Protein AF-A0A816XXK2-F1 (afdb_monomer_lite)

InterPro domains:
  IPR012340 Nucleic acid-binding, OB-fold [G3DSA:2.40.50.140] (19-149)
  IPR012340 Nucleic acid-binding, OB-fold [SSF50249] (23-146)
  IPR031657 Replication protein A, OB domain [PF16900] (34-116)

Sequence (169 aa):
MNITNDTVFADSDLTDDSSFLSLASYNEILDGSVDTKCLIDIIGQAIDIGEVQIIQVHNEDRKRILFRLRDNSGNSLACCLWGRYAEKIEHHREKHVGEDIVCLLRLAKISEFGGEVQITNAFDASLLDLNPTMAEALDFKEKLKNMDLPLAGNEQNDPKKDLLKVADD

Radius of gyration: 23.81 Å; chains: 1; bounding box: 80×44×71 Å

Secondary structure (DSSP, 8-state):
----TTPPP---S---------BPPHHHHHTT-S-TTSEEEEEEEEES----EEEEETTEEEEEEEEEEE-TTS-EEEEEEETHHHHHHHHHHHHSTTS-EEEEEEEEEEEEETTEEEEEE-TTS-EEEES--SHHHHHHHHHHHHHSS--------------------

Foldseek 3Di:
DDDDPPDDDDDDPDDDPDPPADADDLVCLQVVVDDLVFFHKHKFWWAPKDDWDFDQDPNDTKIKIWTWGAFLVRRIAIEIEIHPVNVVVVVVCVVDPPDIKMKIKGRWGWDDDPNGIYIYRPPPPIDIDIQDPDPVSVVRVVSNVVVPDPPPPPPPDDDDDDDDDDDDD

Organism: Brassica napus (NCBI:txid3708)

Structure (mmCIF, N/CA/C/O backbone):
data_AF-A0A816XXK2-F1
#
_entry.id   AF-A0A816XXK2-F1
#
loop_
_atom_site.group_PDB
_atom_site.id
_atom_site.type_symbol
_atom_site.label_atom_id
_atom_site.label_alt_id
_atom_site.label_comp_id
_atom_site.label_asym_id
_atom_site.label_entity_id
_atom_site.label_seq_id
_atom_site.pdbx_PDB_ins_code
_atom_site.Cartn_x
_atom_site.Cartn_y
_atom_site.Cartn_z
_atom_site.occupancy
_atom_site.B_iso_or_equiv
_atom_site.auth_seq_id
_atom_site.auth_comp_id
_atom_site.auth_asym_id
_atom_site.auth_atom_id
_atom_site.pdbx_PDB_model_num
ATOM 1 N N . MET A 1 1 ? 14.769 -15.992 -15.352 1.00 61.88 1 MET A N 1
ATOM 2 C CA . MET A 1 1 ? 15.509 -15.300 -16.429 1.00 61.88 1 MET A CA 1
ATOM 3 C C . MET A 1 1 ? 16.525 -14.408 -15.743 1.00 61.88 1 MET A C 1
ATOM 5 O O . MET A 1 1 ? 16.139 -13.751 -14.788 1.00 61.88 1 MET A O 1
ATOM 9 N N . ASN A 1 2 ? 17.791 -14.438 -16.158 1.00 83.81 2 ASN A N 1
ATOM 10 C CA . ASN A 1 2 ? 18.856 -13.643 -15.545 1.00 83.81 2 ASN A CA 1
ATOM 11 C C . ASN A 1 2 ? 19.409 -12.677 -16.591 1.00 83.81 2 ASN A C 1
ATOM 13 O O . ASN A 1 2 ? 19.565 -13.067 -17.747 1.00 83.81 2 ASN A O 1
ATOM 17 N N . ILE A 1 3 ? 19.700 -11.446 -16.176 1.00 89.62 3 ILE A N 1
ATOM 18 C CA . ILE A 1 3 ? 20.409 -10.471 -17.007 1.00 89.62 3 ILE A CA 1
ATOM 19 C C . ILE A 1 3 ? 21.895 -10.837 -16.960 1.00 89.62 3 ILE A C 1
ATOM 21 O O . ILE A 1 3 ? 22.462 -11.017 -15.882 1.00 89.62 3 ILE A O 1
ATOM 25 N N . THR A 1 4 ? 22.506 -10.986 -18.128 1.00 93.12 4 THR A N 1
ATOM 26 C CA . THR A 1 4 ? 23.920 -11.343 -18.303 1.00 93.12 4 THR A CA 1
ATOM 27 C C . THR A 1 4 ? 24.660 -10.229 -19.031 1.00 93.12 4 THR A C 1
ATOM 29 O O . THR A 1 4 ? 24.032 -9.325 -19.574 1.00 93.12 4 THR A O 1
ATOM 32 N N . ASN A 1 5 ? 25.988 -10.316 -19.115 1.00 90.88 5 ASN A N 1
ATOM 33 C CA . ASN A 1 5 ? 26.788 -9.350 -19.880 1.00 90.88 5 ASN A CA 1
ATOM 34 C C . ASN A 1 5 ? 26.392 -9.285 -21.367 1.00 90.88 5 ASN A C 1
ATOM 36 O O . ASN A 1 5 ? 26.567 -8.247 -21.993 1.00 90.88 5 ASN A O 1
ATOM 40 N N . ASP A 1 6 ? 25.817 -10.365 -21.904 1.00 93.88 6 ASP A N 1
ATOM 41 C CA . ASP A 1 6 ? 25.341 -10.439 -23.290 1.00 93.88 6 ASP A CA 1
ATOM 42 C C . ASP A 1 6 ? 23.894 -9.929 -23.464 1.00 93.88 6 ASP A C 1
ATOM 44 O O . ASP A 1 6 ? 23.339 -9.981 -24.561 1.00 93.88 6 ASP A O 1
ATOM 48 N N . THR A 1 7 ? 23.240 -9.459 -22.392 1.00 93.50 7 THR A N 1
ATOM 49 C CA . THR A 1 7 ? 21.892 -8.884 -22.479 1.00 93.50 7 THR A CA 1
ATOM 50 C C . THR A 1 7 ? 21.968 -7.478 -23.061 1.00 93.50 7 THR A C 1
ATOM 52 O O . THR A 1 7 ? 22.567 -6.581 -22.472 1.00 93.50 7 THR A O 1
ATOM 55 N N . VAL A 1 8 ? 21.318 -7.277 -24.205 1.00 92.00 8 VAL A N 1
ATOM 56 C CA . VAL A 1 8 ? 21.216 -5.975 -24.868 1.00 92.00 8 VAL A CA 1
ATOM 57 C C . VAL A 1 8 ? 19.828 -5.398 -24.612 1.00 92.00 8 VAL A C 1
ATOM 59 O O . VAL A 1 8 ? 18.823 -6.050 -24.889 1.00 92.00 8 VAL A O 1
ATOM 62 N N . PHE A 1 9 ? 19.782 -4.174 -24.091 1.00 89.69 9 PHE A N 1
ATOM 63 C CA . PHE A 1 9 ? 18.563 -3.378 -23.984 1.00 89.69 9 PHE A CA 1
ATOM 64 C C . PHE A 1 9 ? 18.500 -2.443 -25.191 1.00 89.69 9 PHE A C 1
ATOM 66 O O . PHE A 1 9 ? 19.490 -1.788 -25.516 1.00 89.69 9 PHE A O 1
ATOM 73 N N . ALA A 1 10 ? 17.356 -2.399 -25.860 1.00 91.81 10 ALA A N 1
ATOM 74 C CA . ALA A 1 10 ? 17.078 -1.454 -26.929 1.00 91.81 10 ALA A CA 1
ATOM 75 C C . ALA A 1 10 ? 15.717 -0.820 -26.657 1.00 91.81 10 ALA A C 1
ATOM 77 O O . ALA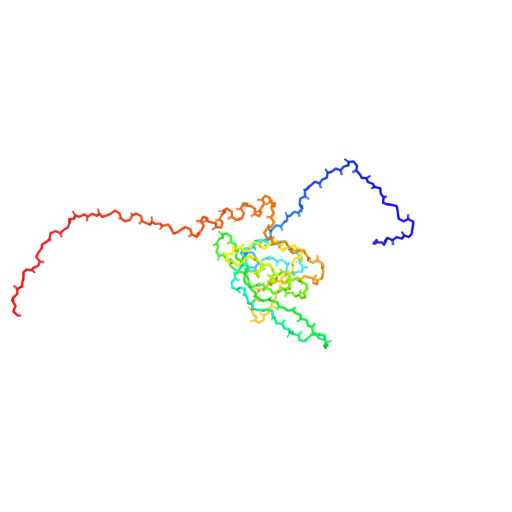 A 1 10 ? 14.815 -1.494 -26.150 1.00 91.81 10 ALA A O 1
ATOM 78 N N . ASP A 1 11 ? 15.587 0.459 -26.988 1.00 89.38 11 ASP A N 1
ATOM 79 C CA . ASP A 1 11 ? 14.308 1.148 -26.904 1.00 89.38 11 ASP A CA 1
ATOM 80 C C . ASP A 1 11 ? 13.303 0.515 -27.876 1.00 89.38 11 ASP A C 1
ATOM 82 O O . ASP A 1 11 ? 13.665 -0.053 -28.910 1.00 89.38 11 ASP A O 1
ATOM 86 N N . SER A 1 12 ? 12.028 0.603 -27.518 1.00 85.81 12 SER A N 1
ATOM 87 C CA . SER A 1 12 ? 10.919 0.091 -28.313 1.00 85.81 12 SER A CA 1
ATOM 88 C C . SER A 1 12 ? 10.033 1.251 -28.747 1.00 85.81 12 SER A C 1
ATOM 90 O O . SER A 1 12 ? 9.636 2.063 -27.917 1.00 85.81 12 SER A O 1
ATOM 92 N N . ASP A 1 13 ? 9.666 1.278 -30.029 1.00 90.00 13 ASP A N 1
ATOM 93 C CA . ASP A 1 13 ? 8.681 2.229 -30.565 1.00 90.00 13 ASP A CA 1
ATOM 94 C C . ASP A 1 13 ? 7.240 1.888 -30.128 1.00 90.00 13 ASP A C 1
ATOM 96 O O . ASP A 1 13 ? 6.318 2.680 -30.323 1.00 90.00 13 ASP A O 1
ATOM 100 N N . LEU A 1 14 ? 7.020 0.697 -29.553 1.00 85.19 14 LEU A N 1
ATOM 101 C CA . LEU A 1 14 ? 5.742 0.307 -28.954 1.00 85.19 14 LEU A CA 1
ATOM 102 C C . LEU A 1 14 ? 5.607 0.936 -27.566 1.00 85.19 14 LEU A C 1
ATOM 104 O O . LEU A 1 14 ? 6.350 0.580 -26.650 1.00 85.19 14 LEU A O 1
ATOM 108 N N . THR A 1 15 ? 4.619 1.813 -27.418 1.00 80.25 15 THR A N 1
ATOM 109 C CA . THR A 1 15 ? 4.191 2.383 -26.138 1.00 80.25 15 THR A CA 1
ATOM 110 C C . THR A 1 15 ? 2.905 1.698 -25.682 1.00 80.25 15 THR A C 1
ATOM 112 O O . THR A 1 15 ? 1.901 1.734 -26.396 1.00 80.25 15 THR A O 1
ATOM 115 N N . ASP A 1 16 ? 2.928 1.089 -24.502 1.00 74.94 16 ASP A N 1
ATOM 116 C CA . ASP A 1 16 ? 1.737 0.612 -23.799 1.00 74.94 16 ASP A CA 1
ATOM 117 C C . ASP A 1 16 ? 1.729 1.256 -22.412 1.00 74.94 16 ASP A C 1
ATOM 119 O O . ASP A 1 16 ? 2.490 0.865 -21.528 1.00 74.94 16 ASP A O 1
ATOM 123 N N . ASP A 1 17 ? 0.893 2.280 -22.254 1.00 72.56 17 ASP A N 1
ATOM 124 C CA . ASP A 1 17 ? 0.752 3.034 -21.006 1.00 72.56 17 ASP A CA 1
ATOM 125 C C . ASP A 1 17 ? -0.284 2.396 -20.063 1.00 72.56 17 ASP A C 1
ATOM 127 O O . ASP A 1 17 ? -0.728 3.026 -19.097 1.00 72.56 17 ASP A O 1
ATOM 131 N N . SER A 1 18 ? -0.730 1.163 -20.342 1.00 76.38 18 SER A N 1
ATOM 132 C CA . SER A 1 18 ? -1.701 0.497 -19.483 1.00 76.38 18 SER A CA 1
ATOM 133 C C . SER A 1 18 ? -1.119 0.249 -18.089 1.00 76.38 18 SER A C 1
ATOM 135 O O . SER A 1 18 ? -0.021 -0.271 -17.895 1.00 76.38 18 SER A O 1
ATOM 137 N N . SER A 1 19 ? -1.884 0.633 -17.068 1.00 73.56 19 SER A N 1
ATOM 138 C CA . SER A 1 19 ? -1.462 0.522 -15.669 1.00 73.56 19 SER A CA 1
ATOM 139 C C . SER A 1 19 ? -1.393 -0.935 -15.187 1.00 73.56 19 SER A C 1
ATOM 141 O O . SER A 1 19 ? -0.808 -1.202 -14.131 1.00 73.56 19 SER A O 1
ATOM 143 N N . PHE A 1 20 ? -1.990 -1.878 -15.936 1.00 83.25 20 PHE A N 1
ATOM 144 C CA . PHE A 1 20 ? -2.260 -3.267 -15.536 1.00 83.25 20 PHE A CA 1
ATOM 145 C C . PHE A 1 20 ? -2.830 -3.365 -14.111 1.00 83.25 20 PHE A C 1
ATOM 147 O O . PHE A 1 20 ? -2.515 -4.289 -13.361 1.00 83.25 20 PHE A O 1
ATOM 154 N N . LEU A 1 21 ? -3.601 -2.356 -13.700 1.00 89.44 21 LEU A N 1
ATOM 155 C CA . LEU A 1 21 ? -4.116 -2.237 -12.346 1.00 89.44 21 LEU A CA 1
ATOM 156 C C . LEU A 1 21 ? -5.337 -3.147 -12.167 1.00 89.44 21 LEU A C 1
ATOM 158 O O . LEU A 1 21 ? -6.297 -3.065 -12.930 1.00 89.44 21 LEU A O 1
ATOM 162 N N . SER A 1 22 ? -5.308 -3.993 -11.136 1.00 92.56 22 SER A N 1
ATOM 163 C CA . SER A 1 22 ? -6.414 -4.892 -10.784 1.00 92.56 22 SER A CA 1
ATOM 164 C C . SER A 1 22 ? -6.740 -4.765 -9.300 1.00 92.56 22 SER A C 1
ATOM 166 O O . SER A 1 22 ? -6.181 -5.481 -8.469 1.00 92.56 22 SER A O 1
ATOM 168 N N . LEU A 1 23 ? -7.640 -3.836 -8.974 1.00 95.12 23 LEU A N 1
ATOM 169 C CA . LEU A 1 23 ? -8.010 -3.528 -7.594 1.00 95.12 23 LEU A CA 1
ATOM 170 C C . LEU A 1 23 ? -8.849 -4.647 -6.965 1.00 95.12 23 LEU A C 1
ATOM 172 O O . LEU A 1 23 ? -9.892 -5.024 -7.496 1.00 95.12 23 LEU A O 1
ATOM 176 N N . ALA A 1 24 ? -8.409 -5.141 -5.811 1.00 95.81 24 ALA A N 1
ATOM 177 C CA . ALA A 1 24 ? -9.146 -6.109 -5.01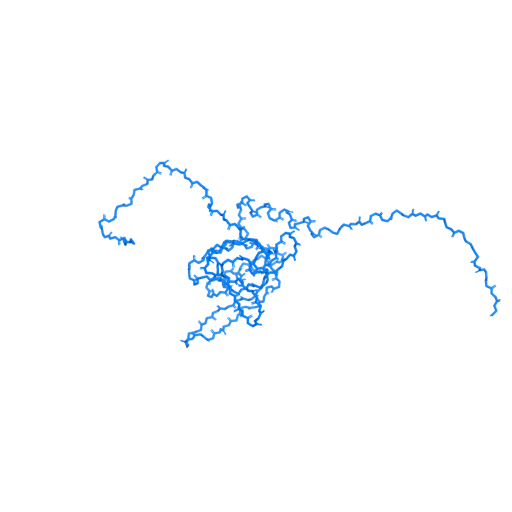4 1.00 95.81 24 ALA A CA 1
ATOM 178 C C . ALA A 1 24 ? -10.304 -5.457 -4.244 1.00 95.81 24 ALA A C 1
ATOM 180 O O . ALA A 1 24 ? -10.210 -4.320 -3.771 1.00 95.81 24 ALA A O 1
ATOM 181 N N . SER A 1 25 ? -11.395 -6.208 -4.090 1.00 95.62 25 SER A N 1
ATOM 182 C CA . SER A 1 25 ? -12.580 -5.781 -3.348 1.00 95.62 25 SER A CA 1
ATOM 183 C C . SER A 1 25 ? -12.366 -5.905 -1.842 1.00 95.62 25 SER A C 1
ATOM 185 O O . SER A 1 25 ? -11.984 -6.960 -1.339 1.00 95.62 25 SER A O 1
ATOM 187 N N . TYR A 1 26 ? -12.693 -4.848 -1.099 1.00 96.94 26 TYR A N 1
ATOM 188 C CA . TYR A 1 26 ? -12.632 -4.860 0.364 1.00 96.94 26 TYR A CA 1
ATOM 189 C C . TYR A 1 26 ? -13.556 -5.917 0.968 1.00 96.94 26 TYR A C 1
ATOM 191 O O . TYR A 1 26 ? -13.159 -6.612 1.897 1.00 96.94 26 TYR A O 1
ATOM 199 N N . ASN A 1 27 ? -14.765 -6.067 0.422 1.00 95.50 27 ASN A N 1
ATOM 200 C CA . ASN A 1 27 ? -15.735 -7.044 0.914 1.00 95.50 27 ASN A CA 1
ATOM 201 C C . ASN A 1 27 ? -15.227 -8.479 0.735 1.00 95.50 27 ASN A C 1
ATOM 203 O O . ASN A 1 27 ? -15.288 -9.251 1.682 1.00 95.50 27 ASN A O 1
ATOM 207 N N . GLU A 1 28 ? -14.653 -8.796 -0.431 1.00 94.75 28 GLU A N 1
ATOM 208 C CA . GLU A 1 28 ? -14.116 -10.137 -0.717 1.00 94.75 28 GLU A CA 1
ATOM 209 C C . GLU A 1 28 ? -12.893 -10.465 0.158 1.00 94.75 28 GLU A C 1
ATOM 211 O O . GLU A 1 28 ? -12.619 -11.623 0.472 1.00 94.75 28 GLU A O 1
ATOM 216 N N . ILE A 1 29 ? -12.116 -9.449 0.552 1.00 95.38 29 ILE A N 1
ATOM 217 C CA . ILE A 1 29 ? -11.008 -9.625 1.500 1.00 95.38 29 ILE A CA 1
ATOM 218 C C . ILE A 1 29 ? -11.559 -9.881 2.909 1.00 95.38 29 ILE A C 1
ATOM 220 O O . ILE A 1 29 ? -11.067 -10.765 3.607 1.00 95.38 29 ILE A O 1
ATOM 224 N N . LEU A 1 30 ? -12.568 -9.112 3.329 1.00 93.12 30 LEU A N 1
ATOM 225 C CA . LEU A 1 30 ? -13.173 -9.201 4.662 1.00 93.12 30 LEU A CA 1
ATOM 226 C C . LEU A 1 30 ? -13.955 -10.504 4.878 1.00 93.12 30 LEU A C 1
ATOM 228 O O . LEU A 1 30 ? -13.932 -11.044 5.982 1.00 93.12 30 LEU A O 1
ATOM 232 N N . ASP A 1 31 ? -14.642 -11.007 3.852 1.00 92.81 31 ASP A N 1
ATOM 233 C CA . ASP A 1 31 ? -15.404 -12.259 3.918 1.00 92.81 31 ASP A CA 1
ATOM 234 C C . ASP A 1 31 ? -14.548 -13.517 3.667 1.00 92.81 31 ASP A C 1
ATOM 236 O O . ASP A 1 31 ? -15.014 -14.638 3.885 1.00 92.81 31 ASP A O 1
ATOM 240 N N . GLY A 1 32 ? -13.283 -13.336 3.267 1.00 89.75 32 GLY A N 1
ATOM 241 C CA . GLY A 1 32 ? -12.324 -14.413 3.034 1.00 89.75 32 GLY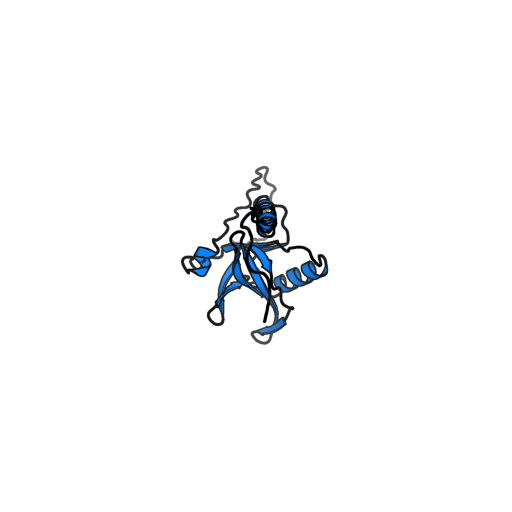 A CA 1
ATOM 242 C C . GLY A 1 32 ? -12.454 -15.107 1.675 1.00 89.75 32 GLY A C 1
ATOM 243 O O . GLY A 1 32 ? -11.899 -16.192 1.501 1.00 89.75 32 GLY A O 1
ATOM 244 N N . SER A 1 33 ? -13.163 -14.511 0.713 1.00 90.75 33 SER A N 1
ATOM 245 C CA . SER A 1 33 ? -13.320 -15.053 -0.644 1.00 90.75 33 SER A CA 1
ATOM 246 C C . SER A 1 33 ? -12.067 -14.901 -1.514 1.00 90.75 33 SER A C 1
ATOM 248 O O . SER A 1 33 ? -11.914 -15.630 -2.496 1.00 90.75 33 SER A O 1
ATOM 250 N N . VAL A 1 34 ? -11.156 -13.978 -1.177 1.00 89.12 34 VAL A N 1
ATOM 251 C CA . VAL A 1 34 ? -9.892 -13.788 -1.914 1.00 89.12 34 VAL A CA 1
ATOM 252 C C . VAL A 1 34 ? -8.855 -14.850 -1.536 1.00 89.12 34 VAL A C 1
ATOM 254 O O . VAL A 1 34 ? -8.610 -15.117 -0.359 1.00 89.12 34 VAL A O 1
ATOM 257 N N . ASP A 1 35 ? -8.167 -15.415 -2.537 1.00 89.38 35 ASP A N 1
ATOM 258 C CA . ASP A 1 35 ? -7.024 -16.303 -2.300 1.00 89.38 35 ASP A CA 1
ATOM 259 C C . ASP A 1 35 ? -5.853 -15.528 -1.676 1.00 89.38 35 ASP A C 1
ATOM 261 O O . ASP A 1 35 ? -5.147 -14.765 -2.337 1.00 89.38 35 ASP A O 1
ATOM 265 N N . THR A 1 36 ? -5.608 -15.775 -0.390 1.00 88.62 36 THR A N 1
ATOM 266 C CA . THR A 1 36 ? -4.535 -15.141 0.392 1.00 88.62 36 THR A CA 1
ATOM 267 C C . THR A 1 36 ? -3.121 -15.510 -0.072 1.00 88.62 36 THR A C 1
ATOM 269 O O . THR A 1 36 ? -2.144 -14.915 0.389 1.00 88.62 36 THR A O 1
ATOM 272 N N . LYS A 1 37 ? -2.977 -16.479 -0.988 1.00 89.06 37 LYS A N 1
ATOM 273 C CA . LYS A 1 37 ? -1.694 -16.829 -1.618 1.00 89.06 37 LYS A CA 1
ATOM 274 C C . LYS A 1 37 ? -1.325 -15.891 -2.765 1.00 89.06 37 LYS A C 1
ATOM 276 O O . LYS A 1 37 ? -0.154 -15.854 -3.148 1.00 89.06 37 LYS A O 1
ATOM 281 N N . CYS A 1 38 ? -2.289 -15.156 -3.311 1.00 91.19 38 CYS A N 1
ATOM 282 C CA . CYS A 1 38 ? -2.066 -14.193 -4.379 1.00 91.19 38 CYS A CA 1
ATOM 283 C C . CYS A 1 38 ? -1.729 -12.809 -3.813 1.00 91.19 38 CYS A C 1
ATOM 285 O O . CYS A 1 38 ? -2.203 -12.414 -2.748 1.00 91.19 38 CYS A O 1
ATOM 287 N N . LEU A 1 39 ? -0.894 -12.068 -4.544 1.00 96.00 39 LEU A N 1
ATOM 288 C CA . LEU A 1 39 ? -0.674 -10.651 -4.274 1.00 96.00 39 LEU A CA 1
ATOM 289 C C . LEU A 1 39 ? -1.768 -9.832 -4.959 1.00 96.00 39 LEU A C 1
ATOM 291 O O . LEU A 1 39 ? -2.194 -10.179 -6.060 1.00 96.00 39 LEU A O 1
ATOM 295 N N . ILE A 1 40 ? -2.196 -8.755 -4.311 1.00 96.69 40 ILE A N 1
ATOM 296 C CA . ILE A 1 40 ? -3.300 -7.908 -4.768 1.00 96.69 40 ILE A CA 1
ATOM 297 C C . ILE A 1 40 ? -2.844 -6.469 -4.992 1.00 96.69 40 ILE A C 1
ATOM 299 O O . ILE A 1 40 ? -1.882 -6.015 -4.371 1.00 96.69 40 ILE A O 1
ATOM 303 N N . ASP A 1 41 ? -3.584 -5.730 -5.812 1.00 97.38 41 ASP A N 1
ATOM 304 C CA . ASP A 1 41 ? -3.511 -4.273 -5.826 1.00 97.38 41 ASP A CA 1
ATOM 305 C C . ASP A 1 41 ? -4.711 -3.726 -5.042 1.00 97.38 41 ASP A C 1
ATOM 307 O O . ASP A 1 41 ? -5.825 -4.231 -5.166 1.00 97.38 41 ASP A O 1
ATOM 311 N N . ILE A 1 42 ? -4.504 -2.718 -4.199 1.00 97.44 42 ILE A N 1
ATOM 312 C CA . ILE A 1 42 ? -5.565 -2.122 -3.380 1.00 97.44 42 ILE A CA 1
ATOM 313 C C . ILE A 1 42 ? -5.393 -0.608 -3.299 1.00 97.44 42 ILE A C 1
ATOM 315 O O . ILE A 1 42 ? -4.274 -0.104 -3.182 1.00 97.44 42 ILE A O 1
ATOM 319 N N . ILE A 1 43 ? -6.513 0.112 -3.355 1.00 97.75 43 ILE A N 1
ATOM 320 C CA . ILE A 1 43 ? -6.565 1.563 -3.197 1.00 97.75 43 ILE A CA 1
ATOM 321 C C . ILE A 1 43 ? -7.487 1.928 -2.038 1.00 97.75 43 ILE A C 1
ATOM 323 O O . ILE A 1 43 ? -8.570 1.362 -1.905 1.00 97.75 43 ILE A O 1
ATOM 327 N N . GLY A 1 44 ? -7.060 2.873 -1.207 1.00 97.69 44 GLY A N 1
ATOM 328 C CA . GLY A 1 44 ? -7.855 3.329 -0.075 1.00 97.69 44 GLY A CA 1
ATOM 329 C C . GLY A 1 44 ? -7.350 4.630 0.531 1.00 97.69 44 GLY A C 1
ATOM 330 O O . GLY A 1 44 ? -6.182 4.987 0.384 1.00 97.69 44 GLY A O 1
ATOM 331 N N . GLN A 1 45 ? -8.223 5.321 1.258 1.00 97.56 45 GLN A N 1
ATOM 332 C CA . GLN A 1 45 ? -7.829 6.417 2.139 1.00 97.56 45 GLN A CA 1
ATOM 333 C C . GLN A 1 45 ? -7.125 5.825 3.364 1.00 97.56 45 GLN A C 1
ATOM 335 O O . GLN A 1 45 ? -7.679 4.953 4.033 1.00 97.56 45 GLN A O 1
ATOM 340 N N . ALA A 1 46 ? -5.915 6.285 3.667 1.00 97.50 46 ALA A N 1
ATOM 341 C CA . ALA A 1 46 ? -5.242 5.962 4.914 1.00 97.50 46 ALA A CA 1
ATOM 342 C C . ALA A 1 46 ? -5.833 6.807 6.048 1.00 97.50 46 ALA A C 1
ATOM 344 O O . ALA A 1 46 ? -5.712 8.031 6.055 1.00 97.50 46 ALA A O 1
ATOM 345 N N . ILE A 1 47 ? -6.464 6.133 7.003 1.00 96.25 47 ILE A N 1
ATOM 346 C CA . ILE A 1 47 ? -7.046 6.711 8.215 1.00 96.25 47 ILE A CA 1
ATOM 347 C C . ILE A 1 47 ? -6.410 6.061 9.446 1.00 96.25 47 ILE A C 1
ATOM 349 O O . ILE A 1 47 ? -5.749 5.025 9.337 1.00 96.25 47 ILE A O 1
ATOM 353 N N . ASP A 1 48 ? -6.593 6.669 10.618 1.00 96.00 48 ASP A N 1
ATOM 354 C CA . ASP A 1 48 ? -6.074 6.162 11.897 1.00 96.00 48 ASP A CA 1
ATOM 355 C C . ASP A 1 48 ? -4.571 5.826 11.852 1.00 96.00 48 ASP A C 1
ATOM 357 O O . ASP A 1 48 ? -4.121 4.791 12.347 1.00 96.00 48 ASP A O 1
ATOM 361 N N . ILE A 1 49 ? -3.783 6.692 11.203 1.00 96.75 49 ILE A N 1
ATOM 362 C CA . ILE A 1 49 ? -2.346 6.480 11.003 1.00 96.75 49 ILE A CA 1
ATOM 363 C C . ILE A 1 49 ? -1.609 6.620 12.335 1.00 96.75 49 ILE A C 1
ATOM 365 O O . ILE A 1 49 ? -1.471 7.723 12.864 1.00 96.75 49 ILE A O 1
ATOM 369 N N . GLY A 1 50 ? -1.107 5.500 12.852 1.00 96.06 50 GLY A N 1
ATOM 370 C CA . GLY A 1 50 ? -0.291 5.457 14.060 1.00 96.06 50 GLY A CA 1
ATOM 371 C C . GLY A 1 50 ? 1.131 5.986 13.855 1.00 96.06 50 GLY A C 1
ATOM 372 O O . GLY A 1 50 ? 1.530 6.390 12.764 1.00 96.06 50 GLY A O 1
ATOM 373 N N . GLU A 1 51 ? 1.922 5.963 14.924 1.00 96.50 51 GLU A N 1
ATOM 374 C CA . GLU A 1 51 ? 3.348 6.296 14.863 1.00 96.50 51 GLU A CA 1
ATOM 375 C C . GLU A 1 51 ? 4.188 5.133 14.330 1.00 96.50 51 GLU A C 1
ATOM 377 O O . GLU A 1 51 ? 3.816 3.959 14.460 1.00 96.50 51 GLU A O 1
ATOM 382 N N . VAL A 1 52 ? 5.355 5.454 13.766 1.00 97.44 52 VAL A N 1
ATOM 383 C CA . VAL A 1 52 ? 6.337 4.438 13.392 1.00 97.44 52 VAL A CA 1
ATOM 384 C C . VAL A 1 52 ? 6.895 3.772 14.648 1.00 97.44 52 VAL A C 1
ATOM 386 O O . VAL A 1 52 ? 7.351 4.411 15.593 1.00 97.44 52 VAL A O 1
ATOM 389 N N . GLN A 1 53 ? 6.875 2.446 14.640 1.00 96.75 53 GLN A N 1
ATOM 390 C CA . GLN A 1 53 ? 7.389 1.587 15.696 1.00 96.75 53 GLN A CA 1
ATOM 391 C C . GLN A 1 53 ? 8.629 0.854 15.199 1.00 96.75 53 GLN A C 1
ATOM 393 O O . GLN A 1 53 ? 8.648 0.357 14.074 1.00 96.75 53 GLN A O 1
ATOM 398 N N . ILE A 1 54 ? 9.645 0.730 16.050 1.00 96.00 54 ILE A N 1
ATOM 399 C CA . ILE A 1 54 ? 10.805 -0.130 15.797 1.00 96.00 54 ILE A CA 1
ATOM 400 C C . ILE A 1 54 ? 10.550 -1.466 16.495 1.00 96.00 54 ILE A C 1
ATOM 402 O O . ILE A 1 54 ? 10.400 -1.517 17.714 1.00 96.00 54 ILE A O 1
ATOM 406 N N . ILE A 1 55 ? 10.462 -2.538 15.712 1.00 94.19 55 ILE A N 1
ATOM 407 C CA . ILE A 1 55 ? 10.199 -3.900 16.173 1.00 94.19 55 ILE A CA 1
ATOM 408 C C . ILE A 1 55 ? 11.395 -4.773 15.812 1.00 94.19 55 ILE A C 1
ATOM 410 O O . ILE A 1 55 ? 11.809 -4.816 14.654 1.00 94.19 55 ILE A O 1
ATOM 414 N N . GLN A 1 56 ? 11.922 -5.508 16.786 1.00 92.81 56 GLN A N 1
ATOM 415 C CA . GLN A 1 56 ? 13.011 -6.446 16.546 1.00 92.81 56 GLN A CA 1
ATOM 416 C C . GLN A 1 56 ? 12.465 -7.743 15.928 1.00 92.81 56 GLN A C 1
ATOM 418 O O . GLN A 1 56 ? 11.650 -8.442 16.531 1.00 92.81 56 GLN A O 1
ATOM 423 N N . VAL A 1 57 ? 12.911 -8.073 14.718 1.00 86.50 57 VAL A N 1
ATOM 424 C CA . VAL A 1 57 ? 12.514 -9.267 13.961 1.00 86.50 57 VAL A CA 1
ATOM 425 C C . VAL A 1 57 ? 13.783 -10.002 13.543 1.00 86.50 57 VAL A C 1
ATOM 427 O O . VAL A 1 57 ? 14.609 -9.444 12.835 1.00 86.50 57 VAL A O 1
ATOM 430 N N . HIS A 1 58 ? 13.958 -11.253 13.979 1.00 87.06 58 HIS A N 1
ATOM 431 C CA . HIS A 1 58 ? 15.179 -12.037 13.715 1.00 87.06 58 HIS A CA 1
ATOM 432 C C . HIS A 1 58 ? 16.486 -11.319 14.113 1.00 87.06 58 HIS A C 1
ATOM 434 O O . HIS A 1 58 ? 17.479 -11.392 13.399 1.00 87.06 58 HIS A O 1
ATOM 440 N N . ASN A 1 59 ? 16.488 -10.643 15.268 1.00 89.62 59 ASN A N 1
ATOM 441 C CA . ASN A 1 59 ? 17.590 -9.805 15.765 1.00 89.62 59 ASN A CA 1
ATOM 442 C C . ASN A 1 59 ? 17.918 -8.572 14.903 1.00 89.62 59 ASN A C 1
ATOM 444 O O . ASN A 1 59 ? 18.914 -7.905 15.171 1.00 89.62 59 ASN A O 1
ATOM 448 N N . GLU A 1 60 ? 17.077 -8.234 13.927 1.00 91.06 60 GLU A N 1
ATOM 449 C CA . GLU A 1 60 ? 17.178 -7.006 13.144 1.00 91.06 60 GLU A CA 1
ATOM 450 C C . GLU A 1 60 ? 16.071 -6.033 13.538 1.00 91.06 60 GLU A C 1
ATOM 452 O O . GLU A 1 60 ? 14.898 -6.406 13.631 1.00 91.06 60 GLU A O 1
ATOM 457 N N . ASP A 1 61 ? 16.427 -4.768 13.724 1.00 93.94 61 ASP A N 1
ATOM 458 C CA . ASP A 1 61 ? 15.450 -3.712 13.954 1.00 93.94 61 ASP A CA 1
ATOM 459 C C . ASP A 1 61 ? 14.706 -3.400 12.656 1.00 93.94 61 ASP A C 1
ATOM 461 O O . ASP A 1 61 ? 15.301 -3.045 11.636 1.00 93.94 61 ASP A O 1
ATOM 465 N N . ARG A 1 62 ? 13.378 -3.516 12.692 1.00 93.75 62 ARG A N 1
ATOM 466 C CA . ARG A 1 62 ? 12.506 -3.207 11.561 1.00 93.75 62 ARG A CA 1
ATOM 467 C C . ARG A 1 62 ? 11.485 -2.161 11.954 1.00 93.75 62 ARG A C 1
ATOM 469 O O . ARG A 1 62 ? 10.737 -2.330 12.914 1.00 93.75 62 ARG A O 1
ATOM 476 N N . LYS A 1 63 ? 11.421 -1.089 11.170 1.00 96.25 63 LYS A N 1
ATOM 477 C CA . LYS A 1 63 ? 10.363 -0.088 11.297 1.00 96.25 63 LYS A CA 1
ATOM 478 C C . LYS A 1 63 ? 9.045 -0.637 10.774 1.00 96.25 63 LYS A C 1
ATOM 480 O O . LYS A 1 63 ? 9.022 -1.352 9.771 1.00 96.25 63 LYS A O 1
ATOM 485 N N . ARG A 1 64 ? 7.956 -0.268 11.434 1.00 96.12 64 ARG A N 1
ATOM 486 C CA . ARG A 1 64 ? 6.590 -0.632 11.074 1.00 96.12 64 ARG A CA 1
ATOM 487 C C . ARG A 1 64 ? 5.649 0.520 11.367 1.00 96.12 64 ARG A C 1
ATOM 489 O O . ARG A 1 64 ? 5.802 1.173 12.391 1.00 96.12 64 ARG A O 1
ATOM 496 N N . ILE A 1 65 ? 4.639 0.702 10.530 1.00 97.81 65 ILE A N 1
ATOM 497 C CA . ILE A 1 65 ? 3.520 1.606 10.794 1.00 97.81 65 ILE A CA 1
ATOM 498 C C . ILE A 1 65 ? 2.201 0.842 10.672 1.00 97.81 65 ILE A C 1
ATOM 500 O O . ILE A 1 65 ? 2.073 -0.060 9.837 1.00 97.81 65 ILE A O 1
ATOM 504 N N . LEU A 1 66 ? 1.244 1.181 11.534 1.00 97.62 66 LEU A N 1
ATOM 505 C CA . LEU A 1 66 ? -0.107 0.625 11.538 1.00 97.62 66 LEU A CA 1
ATOM 506 C C . LEU A 1 66 ? -1.105 1.733 11.221 1.00 97.62 66 LEU A C 1
ATOM 508 O O . LEU A 1 66 ? -0.996 2.833 11.760 1.00 97.62 66 LEU A O 1
ATOM 512 N N . PHE A 1 67 ? -2.057 1.436 10.347 1.00 97.75 67 PHE A N 1
ATOM 513 C CA . PHE A 1 67 ? -3.146 2.332 9.971 1.00 97.75 67 PHE A CA 1
ATOM 514 C C . PHE A 1 67 ? -4.316 1.514 9.417 1.00 97.75 67 PHE A C 1
ATOM 516 O O . PHE A 1 67 ? -4.213 0.291 9.295 1.00 97.75 67 PHE A O 1
ATOM 523 N N . ARG A 1 68 ? -5.430 2.159 9.064 1.00 97.94 68 ARG A N 1
ATOM 524 C CA . ARG A 1 68 ? -6.514 1.507 8.319 1.00 97.94 68 ARG A CA 1
ATOM 525 C C . ARG A 1 68 ? -6.599 2.080 6.914 1.00 97.94 68 ARG A C 1
ATOM 527 O O . ARG A 1 68 ? -6.466 3.283 6.714 1.00 97.94 68 ARG A O 1
ATOM 534 N N . LEU A 1 69 ? -6.826 1.215 5.937 1.00 98.00 69 LEU A N 1
ATOM 535 C CA . LEU A 1 69 ? -7.230 1.627 4.600 1.00 98.00 69 LEU A CA 1
ATOM 536 C C . LEU A 1 69 ? -8.753 1.605 4.548 1.00 98.00 69 LEU A C 1
ATOM 538 O O . LEU A 1 69 ? -9.339 0.579 4.880 1.00 98.00 69 LEU A O 1
ATOM 542 N N . ARG A 1 70 ? -9.387 2.697 4.125 1.00 97.44 70 ARG A N 1
ATOM 543 C CA . ARG A 1 70 ? -10.840 2.807 3.940 1.00 97.44 70 ARG A CA 1
ATOM 544 C C . ARG A 1 70 ? -11.186 2.945 2.460 1.00 97.44 70 ARG A C 1
ATOM 546 O O . ARG A 1 70 ? -10.524 3.707 1.759 1.00 97.44 70 ARG A O 1
ATOM 553 N N . ASP A 1 71 ? -12.211 2.233 1.998 1.00 96.38 71 ASP A N 1
ATOM 554 C CA . ASP A 1 71 ? -12.729 2.325 0.627 1.00 96.38 71 ASP A CA 1
ATOM 555 C C . ASP A 1 71 ? -13.820 3.405 0.472 1.00 96.38 71 ASP A C 1
ATOM 557 O O . ASP A 1 71 ? -14.237 4.053 1.437 1.00 96.38 71 ASP A O 1
ATOM 561 N N . ASN A 1 72 ? -14.331 3.584 -0.753 1.00 94.44 72 ASN A N 1
ATOM 562 C CA . ASN A 1 72 ? -15.431 4.518 -1.026 1.00 94.44 72 ASN A CA 1
ATOM 563 C C . ASN A 1 72 ? -16.809 4.067 -0.503 1.00 94.44 72 ASN A C 1
ATOM 565 O O . ASN A 1 72 ? -17.773 4.813 -0.647 1.00 94.44 72 ASN A O 1
ATOM 569 N N . SER A 1 73 ? -16.916 2.868 0.069 1.00 92.31 73 SER A N 1
ATOM 570 C CA . SER A 1 73 ? -18.149 2.326 0.651 1.00 92.31 73 SER A CA 1
ATOM 571 C C . SER A 1 73 ? -18.155 2.431 2.181 1.00 92.31 73 SER A C 1
ATOM 573 O O . SER A 1 73 ? -19.142 2.070 2.817 1.00 92.31 73 SER A O 1
ATOM 575 N N . GLY A 1 74 ? -17.061 2.915 2.780 1.00 92.00 74 GLY A N 1
ATOM 576 C CA . GLY A 1 74 ? -16.881 2.992 4.228 1.00 92.00 74 GLY A CA 1
ATOM 577 C C . GLY A 1 74 ? -16.323 1.715 4.865 1.00 92.00 74 GLY A C 1
ATOM 578 O O . GLY A 1 74 ? -16.126 1.688 6.079 1.00 92.00 74 GLY A O 1
ATOM 579 N N . ASN A 1 75 ? -16.018 0.680 4.079 1.00 95.38 75 ASN A N 1
ATOM 580 C CA . ASN A 1 75 ? -15.324 -0.503 4.572 1.00 95.38 75 ASN A CA 1
ATOM 581 C C . ASN A 1 75 ? -13.885 -0.141 4.917 1.00 95.38 75 ASN A C 1
ATOM 583 O O . ASN A 1 75 ? -13.262 0.676 4.238 1.00 95.38 75 ASN A O 1
ATOM 587 N N . SER A 1 76 ? -13.331 -0.778 5.949 1.00 96.62 76 SER A N 1
ATOM 588 C CA . SER A 1 76 ? -11.939 -0.556 6.328 1.00 96.62 76 SER A CA 1
ATOM 589 C C . SER A 1 76 ? -11.197 -1.849 6.628 1.00 96.62 76 SER A C 1
ATOM 591 O O . SER A 1 76 ? -11.731 -2.750 7.272 1.00 96.62 76 SER A O 1
ATOM 593 N N . LEU A 1 77 ? -9.939 -1.899 6.200 1.00 97.31 77 LEU A N 1
ATOM 594 C CA . LEU A 1 77 ? -9.003 -2.991 6.440 1.00 97.31 77 LEU A CA 1
ATOM 595 C C . LEU A 1 77 ? -7.828 -2.483 7.268 1.00 97.31 77 LEU A C 1
ATOM 597 O O . LEU A 1 77 ? -7.309 -1.395 7.008 1.00 97.31 77 LEU A O 1
ATOM 601 N N . ALA A 1 78 ? -7.378 -3.282 8.233 1.00 97.81 78 ALA A N 1
ATOM 602 C CA . ALA A 1 78 ? -6.112 -3.021 8.900 1.00 97.81 78 ALA A CA 1
ATOM 603 C C . ALA A 1 78 ? -4.969 -3.067 7.874 1.00 97.81 78 ALA A C 1
ATOM 605 O O . ALA A 1 78 ? -4.955 -3.900 6.968 1.00 97.81 78 ALA A O 1
ATOM 606 N N . CYS A 1 79 ? -4.005 -2.164 8.003 1.00 98.25 79 CYS A N 1
ATOM 607 C CA . CYS A 1 79 ? -2.840 -2.094 7.139 1.00 98.25 79 CYS A CA 1
ATOM 608 C C . CYS A 1 79 ? -1.573 -1.947 7.977 1.00 98.25 79 CYS A C 1
ATOM 610 O O . CYS A 1 79 ? -1.482 -1.121 8.887 1.00 98.25 79 CYS A O 1
ATOM 612 N N . CYS A 1 80 ? -0.587 -2.778 7.663 1.00 97.50 80 CYS A N 1
ATOM 613 C CA . CYS A 1 80 ? 0.665 -2.884 8.380 1.00 97.50 80 CYS A CA 1
ATOM 614 C C . CYS A 1 80 ? 1.818 -2.848 7.382 1.00 97.50 80 CYS A C 1
ATOM 616 O O . CYS A 1 80 ? 2.072 -3.829 6.688 1.00 97.50 80 CYS A O 1
ATOM 618 N N . LEU A 1 81 ? 2.524 -1.722 7.304 1.00 97.94 81 LEU A N 1
ATOM 619 C CA . LEU A 1 81 ? 3.643 -1.555 6.378 1.00 97.94 81 LEU A CA 1
ATOM 620 C C . LEU A 1 81 ? 4.973 -1.538 7.121 1.00 97.94 81 LEU A C 1
ATOM 622 O O . LEU A 1 81 ? 5.062 -1.036 8.240 1.00 97.94 81 LEU A O 1
ATOM 626 N N . TRP A 1 82 ? 6.008 -2.078 6.480 1.00 97.12 82 TRP A N 1
ATOM 627 C CA . TRP A 1 82 ? 7.326 -2.302 7.071 1.00 97.12 82 TRP A CA 1
ATOM 628 C C . TRP A 1 82 ? 8.440 -1.562 6.329 1.00 97.12 82 TRP A C 1
ATOM 630 O O . TRP A 1 82 ? 8.323 -1.251 5.146 1.00 97.12 82 TRP A O 1
ATOM 640 N N . GLY A 1 83 ? 9.557 -1.315 7.013 1.00 96.00 83 GLY A N 1
ATOM 641 C CA . GLY A 1 83 ? 10.775 -0.748 6.428 1.00 96.00 83 GLY A CA 1
ATOM 642 C C . GLY A 1 83 ? 10.525 0.583 5.715 1.00 96.00 83 GLY A C 1
ATOM 643 O O . GLY A 1 83 ? 9.832 1.455 6.240 1.00 96.00 83 GLY A O 1
ATOM 644 N N . ARG A 1 84 ? 11.043 0.714 4.486 1.00 95.56 84 ARG A N 1
ATOM 645 C CA . ARG A 1 84 ? 10.928 1.933 3.660 1.00 95.56 84 ARG A CA 1
ATOM 646 C C . ARG A 1 84 ? 9.486 2.387 3.408 1.00 95.56 84 ARG A C 1
ATOM 648 O O . ARG A 1 84 ? 9.244 3.564 3.166 1.00 95.56 84 ARG A O 1
ATOM 655 N N . TYR A 1 85 ? 8.523 1.465 3.444 1.00 97.81 85 TYR A N 1
ATOM 656 C CA . TYR A 1 85 ? 7.112 1.786 3.226 1.00 97.81 85 TYR A CA 1
ATOM 657 C C . TYR A 1 85 ? 6.524 2.532 4.427 1.00 97.81 85 TYR A C 1
ATOM 659 O O . TYR A 1 85 ? 5.762 3.477 4.240 1.00 97.81 85 TYR A O 1
ATOM 667 N N . ALA A 1 86 ? 6.926 2.156 5.647 1.00 97.31 86 ALA A N 1
ATOM 668 C CA . ALA A 1 86 ? 6.536 2.864 6.863 1.00 97.31 86 ALA A CA 1
ATOM 669 C C . ALA A 1 86 ? 7.089 4.296 6.874 1.00 97.31 86 ALA A C 1
ATOM 671 O O . ALA A 1 86 ? 6.343 5.245 7.098 1.00 97.31 86 ALA A O 1
ATOM 672 N N . GLU A 1 87 ? 8.372 4.447 6.536 1.00 96.12 87 GLU A N 1
ATOM 673 C CA . GLU A 1 87 ? 9.040 5.752 6.438 1.00 96.12 87 GLU A CA 1
ATOM 674 C C . GLU A 1 87 ? 8.402 6.645 5.365 1.00 96.12 87 GLU A C 1
ATOM 676 O O . GLU A 1 87 ? 8.244 7.846 5.567 1.00 96.12 87 GLU A O 1
ATOM 681 N N . LYS A 1 88 ? 7.985 6.064 4.230 1.00 97.19 88 LYS A N 1
ATOM 682 C CA . LYS A 1 88 ? 7.312 6.809 3.157 1.00 97.19 88 LYS A CA 1
ATOM 683 C C . LYS A 1 88 ? 5.977 7.400 3.623 1.00 97.19 88 LYS A C 1
ATOM 685 O O . LYS A 1 88 ? 5.693 8.550 3.294 1.00 97.19 88 LYS A O 1
ATOM 690 N N . ILE A 1 89 ? 5.177 6.644 4.382 1.00 97.12 89 ILE A N 1
ATOM 691 C CA . ILE A 1 89 ? 3.911 7.137 4.956 1.00 97.12 89 ILE A CA 1
ATOM 692 C C . ILE A 1 89 ? 4.177 8.240 5.984 1.00 97.12 89 ILE A C 1
ATOM 694 O O . ILE A 1 89 ? 3.562 9.301 5.903 1.00 97.12 89 ILE A O 1
ATOM 698 N N . GLU A 1 90 ? 5.101 8.005 6.918 1.00 96.31 90 GLU A N 1
ATOM 699 C CA . GLU A 1 90 ? 5.477 8.968 7.962 1.00 96.31 90 GLU A CA 1
ATOM 700 C C . GLU A 1 90 ? 5.924 10.302 7.354 1.00 96.31 90 GLU A C 1
ATOM 702 O O . GLU A 1 90 ? 5.334 11.344 7.640 1.00 96.31 90 GLU A O 1
ATOM 707 N N . HIS A 1 91 ? 6.879 10.260 6.422 1.00 96.44 91 HIS A N 1
ATOM 708 C CA . HIS A 1 91 ? 7.393 11.454 5.758 1.00 96.44 91 HIS A CA 1
ATOM 709 C C . HIS A 1 91 ? 6.306 12.210 4.980 1.00 96.44 91 HIS A C 1
ATOM 711 O O . HIS A 1 91 ? 6.261 13.442 4.980 1.00 96.44 91 HIS A O 1
ATOM 717 N N . HIS A 1 92 ? 5.410 11.485 4.302 1.00 96.12 92 HIS A N 1
ATOM 718 C CA . HIS A 1 92 ? 4.319 12.109 3.555 1.00 96.12 92 HIS A CA 1
ATOM 719 C C . HIS A 1 92 ? 3.317 12.799 4.480 1.00 96.12 92 HIS A C 1
ATOM 721 O O . HIS A 1 92 ? 2.900 13.917 4.176 1.00 96.12 92 HIS A O 1
ATOM 727 N N . ARG A 1 93 ? 2.980 12.165 5.611 1.00 94.50 93 ARG A N 1
ATOM 728 C CA . ARG A 1 93 ? 2.099 12.711 6.654 1.00 94.50 93 ARG A CA 1
ATOM 729 C C . ARG A 1 93 ? 2.667 13.993 7.259 1.00 94.50 93 ARG A C 1
ATOM 731 O O . ARG A 1 93 ? 1.936 14.963 7.420 1.00 94.50 93 ARG A O 1
ATOM 738 N N . GLU A 1 94 ? 3.960 14.011 7.572 1.00 93.81 94 GLU A N 1
ATOM 739 C CA . GLU A 1 94 ? 4.638 15.188 8.133 1.00 93.81 94 GLU A CA 1
ATOM 740 C C . GLU A 1 94 ? 4.683 16.365 7.155 1.00 93.81 94 GLU A C 1
ATOM 742 O O . GLU A 1 94 ? 4.594 17.523 7.560 1.00 93.81 94 GLU A O 1
ATOM 747 N N . LYS A 1 95 ? 4.817 16.078 5.857 1.00 94.25 95 LYS A N 1
ATOM 748 C CA . LYS A 1 95 ? 4.906 17.104 4.816 1.00 94.25 95 LYS A CA 1
ATOM 749 C C . LYS A 1 95 ? 3.546 17.683 4.411 1.00 94.25 95 LYS A C 1
ATOM 751 O O . LYS A 1 95 ? 3.489 18.849 4.030 1.00 94.25 95 LYS A O 1
ATOM 756 N N . HIS A 1 96 ? 2.475 16.894 4.494 1.00 91.56 96 HIS A N 1
ATOM 757 C CA . HIS A 1 96 ? 1.125 17.260 4.041 1.00 91.56 96 HIS A CA 1
ATOM 758 C C . HIS A 1 96 ? 0.118 17.171 5.196 1.00 91.56 96 HIS A C 1
ATOM 760 O O . HIS A 1 96 ? -0.874 16.443 5.141 1.00 91.56 96 HIS A O 1
ATOM 766 N N . VAL A 1 97 ? 0.403 17.888 6.285 1.00 87.81 97 VAL A N 1
ATOM 767 C CA . VAL A 1 97 ? -0.428 17.866 7.496 1.00 87.81 97 VAL A CA 1
ATOM 768 C C . VAL A 1 97 ? -1.848 18.344 7.183 1.00 87.81 97 VAL A C 1
ATOM 770 O O . VAL A 1 97 ? -2.043 19.449 6.684 1.00 87.81 97 VAL A O 1
ATOM 773 N N . GLY A 1 98 ? -2.840 17.523 7.533 1.00 84.75 98 GLY A N 1
ATOM 774 C CA . GLY A 1 98 ? -4.259 17.828 7.336 1.00 84.75 98 GLY A CA 1
ATOM 775 C C . GLY A 1 98 ? -4.801 17.489 5.946 1.00 84.75 98 GLY A C 1
ATOM 776 O O . GLY A 1 98 ? -5.984 17.708 5.703 1.00 84.75 98 GLY A O 1
ATOM 777 N N . GLU A 1 99 ? -3.978 16.944 5.048 1.00 90.38 99 GLU A N 1
ATOM 778 C CA . GLU A 1 99 ? -4.442 16.416 3.766 1.00 90.38 99 GLU A CA 1
ATOM 779 C C . GLU A 1 99 ? -4.778 14.925 3.858 1.00 90.38 99 GLU A C 1
ATOM 781 O O . GLU A 1 99 ? -4.058 14.145 4.485 1.00 90.38 99 GLU A O 1
ATOM 786 N N . ASP A 1 100 ? -5.837 14.513 3.157 1.00 91.94 100 ASP A N 1
ATOM 787 C CA . ASP A 1 100 ? -6.130 13.097 2.959 1.00 91.94 100 ASP A CA 1
ATOM 788 C C . ASP A 1 100 ? -5.003 12.400 2.194 1.00 91.94 100 ASP A C 1
ATOM 790 O O . ASP A 1 100 ? -4.505 12.885 1.167 1.00 91.94 100 ASP A O 1
ATOM 794 N N . ILE A 1 101 ? -4.648 11.208 2.668 1.00 95.81 101 ILE A N 1
ATOM 795 C CA . ILE A 1 101 ? -3.651 10.346 2.042 1.00 95.81 101 ILE A CA 1
ATOM 796 C C . ILE A 1 101 ? -4.394 9.203 1.358 1.00 95.81 101 ILE A C 1
ATOM 798 O O . ILE A 1 101 ? -4.897 8.294 2.012 1.00 95.81 101 ILE A O 1
ATOM 802 N N . VAL A 1 102 ? -4.460 9.241 0.030 1.00 97.00 102 VAL A N 1
ATOM 803 C CA . VAL A 1 102 ? -4.912 8.111 -0.785 1.00 97.00 102 VAL A CA 1
ATOM 804 C C . VAL A 1 102 ? -3.702 7.237 -1.082 1.00 97.00 102 VAL A C 1
ATOM 806 O O . VAL A 1 102 ? -2.731 7.688 -1.690 1.00 97.00 102 VAL A O 1
ATOM 809 N N . CYS A 1 103 ? -3.757 5.986 -0.650 1.00 97.62 103 CYS A N 1
ATOM 810 C CA . CYS A 1 103 ? -2.713 4.998 -0.857 1.00 97.62 103 CYS A CA 1
ATOM 811 C C . CYS A 1 103 ? -3.128 4.045 -1.971 1.00 97.62 103 CYS A C 1
ATOM 813 O O . CYS A 1 103 ? -4.160 3.389 -1.858 1.00 97.62 103 CYS A O 1
ATOM 815 N N . LEU A 1 104 ? -2.286 3.915 -2.993 1.00 97.75 104 LEU A N 1
ATOM 816 C CA . LEU A 1 104 ? -2.296 2.774 -3.897 1.00 97.75 104 LEU A CA 1
ATOM 817 C C . LEU A 1 104 ? -1.163 1.836 -3.485 1.00 97.75 104 LEU A C 1
ATOM 819 O O . LEU A 1 104 ? 0.009 2.208 -3.553 1.00 97.75 104 LEU A O 1
ATOM 823 N N . LEU A 1 105 ? -1.509 0.624 -3.065 1.00 97.88 105 LEU A N 1
ATOM 824 C CA . LEU A 1 105 ? -0.547 -0.417 -2.738 1.00 97.88 105 LEU A CA 1
ATOM 825 C C . LEU A 1 105 ? -0.697 -1.564 -3.734 1.00 97.88 105 LEU A C 1
ATOM 827 O O . LEU A 1 105 ? -1.711 -2.258 -3.740 1.00 97.88 105 LEU A O 1
ATOM 831 N N . ARG A 1 106 ? 0.322 -1.760 -4.568 1.00 97.06 106 ARG A N 1
ATOM 832 C CA . ARG A 1 106 ? 0.391 -2.848 -5.543 1.00 97.06 106 ARG A CA 1
ATOM 833 C C . ARG A 1 106 ? 1.226 -4.002 -5.033 1.00 97.06 106 ARG A C 1
ATOM 835 O O . ARG A 1 106 ? 2.190 -3.792 -4.288 1.00 97.06 106 ARG A O 1
ATOM 842 N N . LEU A 1 107 ? 0.887 -5.206 -5.482 1.00 96.75 107 LEU A N 1
ATOM 843 C CA . LEU A 1 107 ? 1.524 -6.452 -5.057 1.00 96.75 107 LEU A CA 1
ATOM 844 C C . LEU A 1 107 ? 1.548 -6.586 -3.521 1.00 96.75 107 LEU A C 1
ATOM 846 O O . LEU A 1 107 ? 2.559 -6.957 -2.916 1.00 96.75 107 LEU A O 1
ATOM 850 N N . ALA A 1 108 ? 0.445 -6.211 -2.879 1.00 97.69 108 ALA A N 1
ATOM 851 C CA . ALA A 1 108 ? 0.236 -6.324 -1.448 1.00 97.69 108 ALA A CA 1
ATOM 852 C C . ALA A 1 108 ? -0.109 -7.762 -1.065 1.00 97.69 108 ALA A C 1
ATOM 854 O O . ALA A 1 108 ? -0.733 -8.499 -1.827 1.00 97.69 108 ALA A O 1
ATOM 855 N N . LYS A 1 109 ? 0.266 -8.153 0.148 1.00 97.25 109 LYS A N 1
ATOM 856 C CA . LYS A 1 109 ? -0.077 -9.445 0.725 1.00 97.25 109 LYS A CA 1
ATOM 857 C C . LYS A 1 109 ? -1.247 -9.286 1.693 1.00 97.25 109 LYS A C 1
ATOM 859 O O . LYS A 1 109 ? -1.220 -8.415 2.562 1.00 97.25 109 LYS A O 1
ATOM 864 N N . ILE A 1 110 ? -2.214 -10.193 1.596 1.00 96.31 110 ILE A N 1
ATOM 865 C CA . ILE A 1 110 ? -3.233 -10.394 2.629 1.00 96.31 110 ILE A CA 1
ATOM 866 C C . ILE A 1 110 ? -2.634 -11.292 3.717 1.00 96.31 110 ILE A C 1
ATOM 868 O O . ILE A 1 110 ? -2.023 -12.325 3.434 1.00 96.31 110 ILE A O 1
ATOM 872 N N . SER A 1 111 ? -2.760 -10.881 4.971 1.00 93.88 111 SER A N 1
ATOM 873 C CA . SER A 1 111 ? -2.270 -11.618 6.133 1.00 93.88 111 SER A CA 1
ATOM 874 C C . SER A 1 111 ? -3.298 -11.564 7.250 1.00 93.88 111 SER A C 1
ATOM 876 O O . SER A 1 111 ? -4.094 -10.639 7.314 1.00 93.88 111 SER A O 1
ATOM 878 N N . GLU A 1 112 ? -3.237 -12.512 8.175 1.00 91.75 112 GLU A N 1
ATOM 879 C CA . GLU A 1 112 ? -3.990 -12.450 9.425 1.00 91.75 112 GLU A CA 1
ATOM 880 C C . GLU A 1 112 ? -3.010 -12.234 10.578 1.00 91.75 112 GLU A C 1
ATOM 882 O O . GLU A 1 112 ? -1.957 -12.877 10.636 1.00 91.75 112 GLU A O 1
ATOM 887 N N . PHE A 1 113 ? -3.319 -11.301 11.475 1.00 87.38 113 PHE A N 1
ATOM 888 C CA . PHE A 1 113 ? -2.536 -11.072 12.683 1.00 87.38 113 PHE A CA 1
ATOM 889 C C . PHE A 1 113 ? -3.472 -10.767 13.849 1.00 87.38 113 PHE A C 1
ATOM 891 O O . PHE A 1 113 ? -4.321 -9.888 13.762 1.00 87.38 113 PHE A O 1
ATOM 898 N N . GLY A 1 114 ? -3.337 -11.514 14.948 1.00 86.81 114 GLY A N 1
ATOM 899 C CA . GLY A 1 114 ? -4.192 -11.325 16.125 1.00 86.81 114 GLY A CA 1
ATOM 900 C C . GLY A 1 114 ? -5.684 -11.586 15.877 1.00 86.81 114 GLY A C 1
ATOM 901 O O . GLY A 1 114 ? -6.508 -11.050 16.608 1.00 86.81 114 GLY A O 1
ATOM 902 N N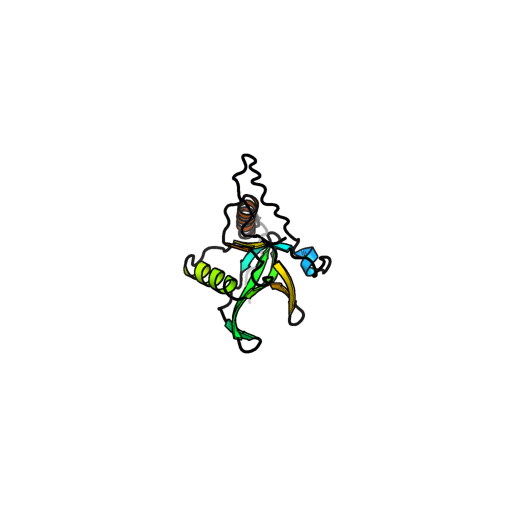 . GLY A 1 115 ? -6.030 -12.389 14.864 1.00 89.19 115 GLY A N 1
ATOM 903 C CA . GLY A 1 115 ? -7.415 -12.676 14.477 1.00 89.19 115 GLY A CA 1
ATOM 904 C C . GLY A 1 115 ? -8.074 -11.599 13.607 1.00 89.19 115 GLY A C 1
ATOM 905 O O . GLY A 1 115 ? -9.267 -11.703 13.337 1.00 89.19 115 GLY A O 1
ATOM 906 N N . GLU A 1 116 ? -7.331 -10.577 13.166 1.00 92.56 116 GLU A N 1
ATOM 907 C CA . GLU A 1 116 ? -7.803 -9.571 12.208 1.00 92.56 116 GLU A CA 1
ATOM 908 C C . GLU A 1 116 ? -7.097 -9.751 10.855 1.00 92.56 116 GLU A C 1
ATOM 910 O O . GLU A 1 116 ? -5.875 -9.936 10.783 1.00 92.56 116 GLU A O 1
ATOM 915 N N . VAL A 1 117 ? -7.875 -9.688 9.770 1.00 93.94 117 VAL A N 1
ATOM 916 C CA . VAL A 1 117 ? -7.345 -9.638 8.404 1.00 93.94 117 VAL A CA 1
ATOM 917 C C . VAL A 1 117 ? -6.712 -8.269 8.170 1.00 93.94 117 VAL A C 1
ATOM 919 O O . VAL A 1 117 ? -7.327 -7.228 8.397 1.00 93.94 117 VAL A O 1
ATOM 922 N N . GLN A 1 118 ? -5.479 -8.274 7.680 1.00 95.75 118 GLN A N 1
ATOM 923 C CA . GLN A 1 118 ? -4.703 -7.079 7.404 1.00 95.75 118 GLN A CA 1
ATOM 924 C C . GLN A 1 118 ? -3.988 -7.148 6.054 1.00 95.75 118 GLN A C 1
ATOM 926 O O . GLN A 1 118 ? -3.568 -8.205 5.577 1.00 95.75 118 GLN A O 1
ATOM 931 N N . ILE A 1 119 ? -3.773 -5.976 5.473 1.00 98.00 119 ILE A N 1
ATOM 932 C CA . ILE A 1 119 ? -2.923 -5.774 4.307 1.00 98.00 119 ILE A CA 1
ATOM 933 C C . ILE A 1 119 ? -1.494 -5.482 4.772 1.00 98.00 119 ILE A C 1
ATOM 935 O O . ILE A 1 119 ? -1.277 -4.716 5.709 1.00 98.00 119 ILE A O 1
ATOM 939 N N . THR A 1 120 ? -0.502 -6.092 4.129 1.00 97.75 120 THR A N 1
ATOM 940 C CA . THR A 1 120 ? 0.923 -5.849 4.398 1.00 97.75 120 THR A CA 1
ATOM 941 C C . THR A 1 120 ? 1.736 -5.844 3.108 1.00 97.75 120 THR A C 1
ATOM 943 O O . THR A 1 120 ? 1.342 -6.459 2.117 1.00 97.75 120 THR A O 1
ATOM 946 N N . ASN A 1 121 ? 2.888 -5.171 3.091 1.00 97.88 121 ASN A N 1
ATOM 947 C CA . ASN A 1 121 ? 3.791 -5.247 1.944 1.00 97.88 121 ASN A CA 1
ATOM 948 C C . ASN A 1 121 ? 4.454 -6.636 1.845 1.00 97.88 121 ASN A C 1
ATOM 950 O O . ASN A 1 121 ? 4.868 -7.237 2.840 1.00 97.88 121 ASN A O 1
ATOM 954 N N . ALA A 1 122 ? 4.587 -7.141 0.621 1.00 96.44 122 ALA A N 1
ATOM 955 C CA . ALA A 1 122 ? 5.291 -8.370 0.283 1.00 96.44 122 ALA A CA 1
ATOM 956 C C . ALA A 1 122 ? 6.801 -8.102 0.171 1.00 96.44 122 ALA A C 1
ATOM 958 O O . ALA A 1 122 ? 7.356 -8.024 -0.925 1.00 96.44 122 ALA A O 1
ATOM 959 N N . PHE A 1 123 ? 7.465 -7.938 1.319 1.00 91.88 123 PHE A N 1
ATOM 960 C CA . PHE A 1 123 ? 8.872 -7.517 1.382 1.00 91.88 123 PHE A CA 1
ATOM 961 C C . PHE A 1 123 ? 9.097 -6.260 0.520 1.00 91.88 123 PHE A C 1
ATOM 963 O O . PHE A 1 123 ? 8.339 -5.297 0.642 1.00 91.88 123 PHE A O 1
ATOM 970 N N . ASP A 1 124 ? 10.095 -6.281 -0.362 1.00 93.31 124 ASP A N 1
ATOM 971 C CA . ASP A 1 124 ? 10.430 -5.171 -1.256 1.00 93.31 124 ASP A CA 1
ATOM 972 C C . ASP A 1 124 ? 9.741 -5.250 -2.626 1.00 93.31 124 ASP A C 1
ATOM 974 O O . ASP A 1 124 ? 9.982 -4.392 -3.476 1.00 93.31 124 ASP A O 1
ATOM 978 N N . ALA A 1 125 ? 8.889 -6.258 -2.851 1.00 95.25 125 ALA A N 1
ATOM 979 C CA . ALA A 1 125 ? 8.190 -6.443 -4.122 1.00 95.25 125 ALA A CA 1
ATOM 980 C C . ALA A 1 125 ? 6.988 -5.502 -4.285 1.00 95.25 125 ALA A C 1
ATOM 982 O O . ALA A 1 125 ? 6.614 -5.185 -5.411 1.00 95.25 125 ALA A O 1
ATOM 983 N N . SER A 1 126 ? 6.378 -5.051 -3.183 1.00 97.50 126 SER A N 1
ATOM 984 C CA . SER A 1 126 ? 5.220 -4.156 -3.254 1.00 97.50 126 SER A CA 1
ATOM 985 C C . SER A 1 126 ? 5.586 -2.777 -3.794 1.00 97.50 126 SER A C 1
ATOM 987 O O . SER A 1 126 ? 6.697 -2.285 -3.595 1.00 97.50 126 SER A O 1
ATOM 989 N N . LEU A 1 127 ? 4.624 -2.100 -4.407 1.00 96.69 127 LEU A N 1
ATOM 990 C CA . LEU A 1 127 ? 4.763 -0.704 -4.817 1.00 96.69 127 LEU A CA 1
ATOM 991 C C . LEU A 1 127 ? 3.750 0.119 -4.032 1.00 96.69 127 LEU A C 1
ATOM 993 O O . LEU A 1 127 ? 2.588 -0.258 -3.955 1.00 96.69 127 LEU A O 1
ATOM 997 N N . LEU A 1 128 ? 4.193 1.214 -3.424 1.00 97.75 128 LEU A N 1
ATOM 998 C CA . LEU A 1 128 ? 3.327 2.117 -2.672 1.00 97.75 128 LEU A CA 1
ATOM 999 C C . LEU A 1 128 ? 3.391 3.491 -3.310 1.00 97.75 128 LEU A C 1
ATOM 1001 O O . LEU A 1 128 ? 4.454 4.110 -3.267 1.00 97.75 128 LEU A O 1
ATOM 1005 N N . ASP A 1 129 ? 2.262 3.986 -3.795 1.00 96.94 129 ASP A N 1
ATOM 1006 C CA . ASP A 1 129 ? 2.109 5.346 -4.293 1.00 96.94 129 ASP A CA 1
ATOM 1007 C C . ASP A 1 129 ? 1.118 6.118 -3.427 1.00 96.94 129 ASP A C 1
ATOM 1009 O O . ASP A 1 129 ? 0.036 5.632 -3.095 1.00 96.94 129 ASP A O 1
ATOM 1013 N N . LEU A 1 130 ? 1.521 7.326 -3.034 1.00 97.19 130 LEU A N 1
ATOM 1014 C CA . LEU A 1 130 ? 0.752 8.204 -2.156 1.00 97.19 130 LEU A CA 1
ATOM 1015 C C . LEU A 1 130 ? 0.235 9.376 -2.971 1.00 97.19 130 LEU A C 1
ATOM 1017 O O . LEU A 1 130 ? 1.016 10.048 -3.643 1.00 97.19 130 LEU A O 1
ATOM 1021 N N . ASN A 1 131 ? -1.073 9.601 -2.906 1.00 95.81 131 ASN A N 1
ATOM 1022 C CA . ASN A 1 131 ? -1.791 10.569 -3.727 1.00 95.81 131 ASN A CA 1
ATOM 1023 C C . ASN A 1 131 ? -1.414 10.490 -5.226 1.00 95.81 131 ASN A C 1
ATOM 1025 O O . ASN A 1 131 ? -1.055 11.515 -5.812 1.00 95.81 131 ASN A O 1
ATOM 1029 N N . PRO A 1 132 ? -1.471 9.298 -5.862 1.00 94.75 132 PRO A N 1
ATOM 1030 C CA . PRO A 1 132 ? -1.163 9.178 -7.282 1.00 94.75 132 PRO A CA 1
ATOM 1031 C C . PRO A 1 132 ? -2.166 9.957 -8.143 1.00 94.75 132 PRO A C 1
ATOM 1033 O O . PRO A 1 132 ? -3.331 10.116 -7.788 1.00 94.75 132 PRO A O 1
ATOM 1036 N N . THR A 1 133 ? -1.713 10.421 -9.308 1.00 93.56 133 THR A N 1
ATOM 1037 C CA . THR A 1 133 ? -2.508 11.240 -10.242 1.00 93.56 133 THR A CA 1
ATOM 1038 C C . THR A 1 133 ? -3.155 10.429 -11.368 1.00 93.56 133 THR A C 1
ATOM 1040 O O . THR A 1 133 ? -3.608 11.004 -12.354 1.00 93.56 133 THR A O 1
ATOM 1043 N N . MET A 1 134 ? -3.164 9.097 -11.258 1.00 91.19 134 MET A N 1
ATOM 1044 C CA . MET A 1 134 ? -3.834 8.217 -12.222 1.00 91.19 134 MET A CA 1
ATOM 1045 C C . MET A 1 134 ? -5.359 8.304 -12.100 1.00 91.19 134 MET A C 1
ATOM 1047 O O . MET A 1 134 ? -5.882 8.673 -11.045 1.00 91.19 134 MET A O 1
ATOM 1051 N N . ALA A 1 135 ? -6.066 7.949 -13.173 1.00 91.31 135 ALA A N 1
ATOM 1052 C CA . ALA A 1 135 ? -7.513 8.120 -13.284 1.00 91.31 135 ALA A CA 1
ATOM 1053 C C . ALA A 1 135 ? -8.282 7.445 -12.136 1.00 91.31 135 ALA A C 1
ATOM 1055 O O . ALA A 1 135 ? -9.169 8.057 -11.549 1.00 91.31 135 ALA A O 1
ATOM 1056 N N . GLU A 1 136 ? -7.893 6.228 -11.762 1.00 91.75 136 GLU A N 1
ATOM 1057 C CA . GLU A 1 136 ? -8.525 5.437 -10.706 1.00 91.75 136 GLU A CA 1
ATOM 1058 C C . GLU A 1 136 ? -8.388 6.103 -9.331 1.00 91.75 136 GLU A C 1
ATOM 1060 O O . GLU A 1 136 ? -9.318 6.089 -8.529 1.00 91.75 136 GLU A O 1
ATOM 1065 N N . ALA A 1 137 ? -7.248 6.741 -9.065 1.00 93.38 137 ALA A N 1
ATOM 1066 C CA . ALA A 1 137 ? -7.007 7.440 -7.807 1.00 93.38 137 ALA A CA 1
ATOM 1067 C C . ALA A 1 137 ? -7.702 8.802 -7.739 1.00 93.38 137 ALA A C 1
ATOM 1069 O O . ALA A 1 137 ? -8.160 9.210 -6.670 1.00 93.38 137 ALA A O 1
ATOM 1070 N N . LEU A 1 138 ? -7.811 9.494 -8.875 1.00 94.00 138 LEU A N 1
ATOM 1071 C CA . LEU A 1 138 ? -8.588 10.725 -8.975 1.00 94.00 138 LEU A CA 1
ATOM 1072 C C . LEU A 1 138 ? -10.082 10.445 -8.765 1.00 94.00 138 LEU A C 1
ATOM 1074 O O . LEU A 1 138 ? -10.696 11.103 -7.928 1.00 94.00 138 LEU A O 1
ATOM 1078 N N . ASP A 1 139 ? -10.630 9.423 -9.428 1.00 93.75 139 ASP A N 1
ATOM 1079 C CA . ASP A 1 139 ? -12.016 8.967 -9.240 1.00 93.75 139 ASP A CA 1
ATOM 1080 C C . ASP A 1 139 ? -12.278 8.537 -7.785 1.00 93.75 139 ASP A C 1
ATOM 1082 O O . ASP A 1 139 ? -13.255 8.972 -7.167 1.00 93.75 139 ASP A O 1
ATOM 1086 N N . PHE A 1 140 ? -11.357 7.770 -7.186 1.00 94.88 140 PHE A N 1
ATOM 1087 C CA . PHE A 1 140 ? -11.417 7.409 -5.767 1.00 94.88 140 PHE A CA 1
ATOM 1088 C C . PHE A 1 140 ? -11.506 8.654 -4.869 1.00 94.88 140 PHE A C 1
ATOM 1090 O O . PHE A 1 140 ? -12.357 8.729 -3.977 1.00 94.88 140 PHE A O 1
ATOM 1097 N N . LYS A 1 141 ? -10.646 9.654 -5.108 1.00 93.94 141 LYS A N 1
ATOM 1098 C CA . LYS A 1 141 ? -10.580 10.888 -4.312 1.00 93.94 141 LYS A CA 1
ATOM 1099 C C . LYS A 1 141 ? -11.817 11.771 -4.492 1.00 93.94 141 LYS A C 1
ATOM 1101 O O . LYS A 1 141 ? -12.246 12.411 -3.534 1.00 93.94 141 LYS A O 1
ATO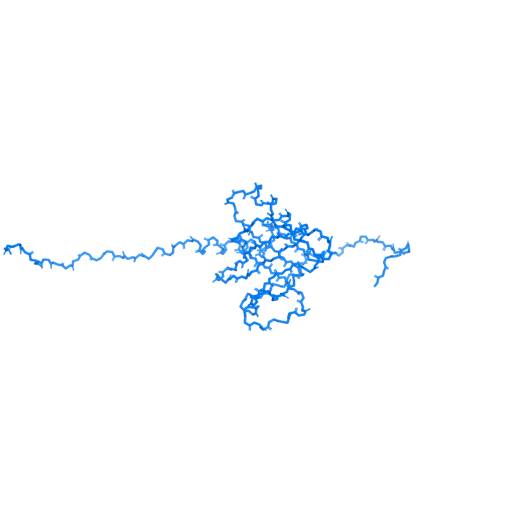M 1106 N N . GLU A 1 142 ? -12.406 11.821 -5.684 1.00 93.00 142 GLU A N 1
ATOM 1107 C CA . GLU A 1 142 ? -13.661 12.545 -5.922 1.00 93.00 142 GLU A CA 1
ATOM 1108 C C . GLU A 1 142 ? -14.834 11.907 -5.175 1.00 93.00 142 GLU A C 1
ATOM 1110 O O . GLU A 1 142 ? -15.572 12.598 -4.470 1.00 93.00 142 GLU A O 1
ATOM 1115 N N . LYS A 1 143 ? -14.966 10.580 -5.251 1.00 93.00 143 LYS A N 1
ATOM 1116 C CA . LYS A 1 143 ? -15.995 9.831 -4.515 1.00 93.00 143 LYS A CA 1
ATOM 1117 C C . LYS A 1 143 ? -15.836 9.955 -3.002 1.00 93.00 143 LYS A C 1
ATOM 1119 O O . LYS A 1 143 ? -16.836 10.004 -2.291 1.00 93.00 143 LYS A O 1
ATOM 1124 N N . LEU A 1 144 ? -14.601 10.040 -2.509 1.00 89.44 144 LEU A N 1
ATOM 1125 C CA . LEU A 1 144 ? -14.312 10.234 -1.089 1.00 89.44 144 LEU A CA 1
ATOM 1126 C C . LEU A 1 144 ? -14.889 11.559 -0.566 1.00 89.44 144 LEU A C 1
ATOM 1128 O O . LEU A 1 144 ? -15.611 11.559 0.426 1.00 89.44 144 LEU A O 1
ATOM 1132 N N . LYS A 1 145 ? -14.680 12.667 -1.291 1.00 86.75 145 LYS A N 1
ATOM 1133 C CA . LYS A 1 145 ? -15.235 13.986 -0.926 1.00 86.75 145 LYS A CA 1
ATOM 1134 C C . LYS A 1 145 ? -16.762 13.989 -0.845 1.00 86.75 145 LYS A C 1
ATOM 1136 O O . LYS A 1 145 ? -17.335 14.722 -0.045 1.00 86.75 145 LYS A O 1
ATOM 1141 N N . ASN A 1 146 ? -17.418 13.174 -1.671 1.00 78.94 146 ASN A N 1
ATOM 1142 C CA . ASN A 1 146 ? -18.874 13.052 -1.675 1.00 78.94 146 ASN A CA 1
ATOM 1143 C C . ASN A 1 146 ? -19.417 12.279 -0.465 1.00 78.94 146 ASN A C 1
ATOM 1145 O O . ASN A 1 146 ? -20.568 12.495 -0.096 1.00 78.94 146 ASN A O 1
ATOM 1149 N N . MET A 1 147 ? -18.615 11.412 0.164 1.00 72.12 147 MET A N 1
ATOM 1150 C CA . MET A 1 147 ? -19.005 10.723 1.400 1.00 72.12 147 MET A CA 1
ATOM 1151 C C . MET A 1 147 ? -18.962 11.628 2.632 1.00 72.12 147 MET A C 1
ATOM 1153 O O . MET A 1 147 ? -19.792 11.468 3.521 1.00 72.12 147 MET A O 1
ATOM 1157 N N . ASP A 1 148 ? -18.010 12.560 2.696 1.00 63.44 148 ASP A N 1
ATOM 1158 C CA . ASP A 1 148 ? -17.829 13.427 3.870 1.00 63.44 148 ASP A CA 1
ATOM 1159 C C . ASP A 1 148 ? -18.789 14.633 3.885 1.00 63.44 148 ASP A C 1
ATOM 1161 O O . ASP A 1 148 ? -18.816 15.412 4.840 1.00 63.44 148 ASP A O 1
ATOM 1165 N N . LEU A 1 149 ? -19.623 14.783 2.850 1.00 48.28 149 LEU A N 1
ATOM 1166 C CA . LEU A 1 149 ? -20.749 15.712 2.852 1.00 48.28 149 LEU A CA 1
ATOM 1167 C C . LEU A 1 149 ? -21.897 15.101 3.673 1.00 48.28 149 LEU A C 1
ATOM 1169 O O . LEU A 1 149 ? -22.472 14.094 3.250 1.00 48.28 149 LEU A O 1
ATOM 1173 N N . PRO A 1 150 ? -22.297 15.693 4.817 1.00 44.25 150 PRO A N 1
ATOM 1174 C CA . PRO A 1 150 ? -23.500 15.244 5.489 1.00 44.25 150 PRO A CA 1
ATOM 1175 C C . PRO A 1 150 ? -24.675 15.464 4.536 1.00 44.25 150 PRO A C 1
ATOM 1177 O O . PRO A 1 150 ? -24.912 16.582 4.071 1.00 44.25 150 PRO A O 1
ATOM 1180 N N . LEU A 1 151 ? -25.416 14.391 4.250 1.00 44.81 151 LEU A N 1
ATOM 1181 C CA . LEU A 1 151 ? -26.765 14.468 3.703 1.00 44.81 151 LEU A CA 1
ATOM 1182 C C . LEU A 1 151 ? -27.591 15.307 4.682 1.00 44.81 151 LEU A C 1
ATOM 1184 O O . LEU A 1 151 ? -28.143 14.788 5.650 1.00 44.81 151 LEU A O 1
ATOM 11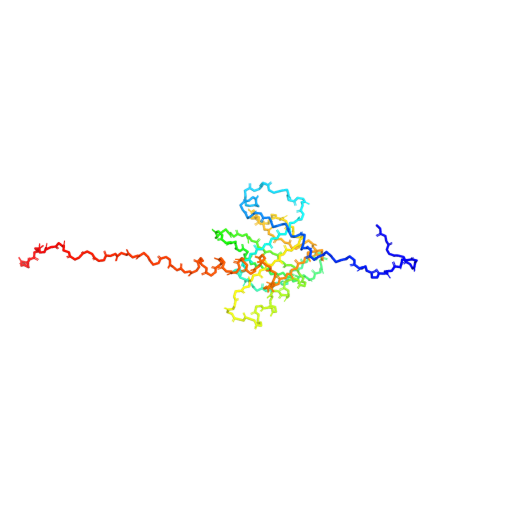88 N N . ALA A 1 152 ? -27.623 16.622 4.473 1.00 39.97 152 ALA A N 1
ATOM 1189 C CA . ALA A 1 152 ? -28.527 17.511 5.171 1.00 39.97 152 ALA A CA 1
ATOM 1190 C C . ALA A 1 152 ? -29.943 17.085 4.778 1.00 39.97 152 ALA A C 1
ATOM 1192 O O . ALA A 1 152 ? -30.443 17.415 3.701 1.00 39.97 152 ALA A O 1
ATOM 1193 N N . GLY A 1 153 ? -30.559 16.273 5.638 1.00 39.00 153 GLY A N 1
ATOM 1194 C CA . GLY A 1 153 ? -31.976 15.984 5.583 1.00 39.00 153 GLY A CA 1
ATOM 1195 C C . GLY A 1 153 ? -32.714 17.310 5.666 1.00 39.00 153 GLY A C 1
ATOM 1196 O O . GLY A 1 153 ? -32.687 17.983 6.692 1.00 39.00 153 GLY A O 1
ATOM 1197 N N . ASN A 1 154 ? -33.344 17.703 4.563 1.00 37.56 154 ASN A N 1
ATOM 1198 C CA . ASN A 1 154 ? -34.343 18.755 4.568 1.00 37.56 154 ASN A CA 1
ATOM 1199 C C . ASN A 1 154 ? -35.550 18.251 5.370 1.00 37.56 154 ASN A C 1
ATOM 1201 O O . ASN A 1 154 ? -36.514 17.748 4.794 1.00 37.56 154 ASN A O 1
ATOM 1205 N N . GLU A 1 155 ? -35.512 18.388 6.693 1.00 39.16 155 GLU A N 1
ATOM 1206 C CA . GLU A 1 155 ? -36.736 18.440 7.484 1.00 39.16 155 GLU A CA 1
ATOM 1207 C C . GLU A 1 155 ? -37.386 19.797 7.204 1.00 39.16 155 GLU A C 1
ATOM 1209 O O . GLU A 1 155 ? -37.011 20.840 7.742 1.00 39.16 155 GLU A O 1
ATOM 1214 N N . GLN A 1 156 ? -38.332 19.798 6.262 1.00 39.09 156 GLN A N 1
ATOM 1215 C CA . GLN A 1 156 ? -39.242 20.918 6.086 1.00 39.09 156 GLN A CA 1
ATOM 1216 C C . GLN A 1 156 ? -40.031 21.093 7.385 1.00 39.09 156 GLN A C 1
ATOM 1218 O O . GLN A 1 156 ? -40.814 20.232 7.778 1.00 39.09 156 GLN A O 1
ATOM 1223 N N . ASN A 1 157 ? -39.800 22.230 8.040 1.00 37.44 157 ASN A N 1
ATOM 1224 C CA . ASN A 1 157 ? -40.661 22.778 9.077 1.00 37.44 157 ASN A CA 1
ATOM 1225 C C . ASN A 1 157 ? -42.119 22.778 8.600 1.00 37.44 157 ASN A C 1
ATOM 1227 O O . ASN A 1 157 ? -42.457 23.521 7.678 1.00 37.44 157 ASN A O 1
ATOM 1231 N N . ASP A 1 158 ? -42.979 22.024 9.281 1.00 35.03 158 ASP A N 1
ATOM 1232 C CA . ASP A 1 158 ? -44.431 22.162 9.178 1.00 35.03 158 ASP A CA 1
ATOM 1233 C C . ASP A 1 158 ? -44.943 22.885 10.441 1.00 35.03 158 ASP A C 1
ATOM 1235 O O . ASP A 1 158 ? -44.995 22.297 11.528 1.00 35.03 158 ASP A O 1
ATOM 1239 N N . PRO A 1 159 ? -45.253 24.194 10.376 1.00 44.22 159 PRO A N 1
ATOM 1240 C CA . PRO A 1 159 ? -45.751 24.932 11.519 1.00 44.22 159 PRO A CA 1
ATOM 1241 C C . PRO A 1 159 ? -47.274 24.833 11.536 1.00 44.22 159 PRO A C 1
ATOM 1243 O O . PRO A 1 159 ? -47.942 25.612 10.859 1.00 44.22 159 PRO A O 1
ATOM 1246 N N . LYS A 1 160 ? -47.817 23.892 12.317 1.00 43.78 160 LYS A N 1
ATOM 1247 C CA . LYS A 1 160 ? -49.136 23.982 12.982 1.00 43.78 160 LYS A CA 1
ATOM 1248 C C . LYS A 1 160 ? -49.494 22.663 13.662 1.00 43.78 160 LYS A C 1
ATOM 1250 O O . LYS A 1 160 ? -49.995 21.760 13.003 1.00 43.78 160 LYS A O 1
ATOM 1255 N N . LYS A 1 161 ? -49.380 22.618 14.993 1.00 38.84 161 LYS A N 1
ATOM 1256 C CA . LYS A 1 161 ? -50.499 22.199 15.852 1.00 38.84 161 LYS A CA 1
ATOM 1257 C C . LYS A 1 161 ? -50.510 23.027 17.132 1.00 38.84 161 LYS A C 1
ATOM 1259 O O . LYS A 1 161 ? -49.600 22.986 17.950 1.00 38.84 161 LYS A O 1
ATOM 1264 N N . ASP A 1 162 ? -51.571 23.808 17.187 1.00 38.03 162 ASP A N 1
ATOM 1265 C CA . ASP A 1 162 ? -52.131 24.606 18.258 1.00 38.03 162 ASP A CA 1
ATOM 1266 C C . ASP A 1 162 ? -52.083 23.998 19.673 1.00 38.03 162 ASP A C 1
ATOM 1268 O O . ASP A 1 162 ? -52.394 22.829 19.873 1.00 38.03 162 ASP A O 1
ATOM 1272 N N . LEU A 1 163 ? -51.766 24.891 20.622 1.00 46.53 163 LEU A N 1
ATOM 1273 C CA . LEU A 1 163 ? -52.523 25.262 21.832 1.00 46.53 163 LEU A CA 1
ATOM 1274 C C . LEU A 1 163 ? -52.974 24.186 22.842 1.00 46.53 163 LEU A C 1
ATOM 1276 O O . LEU A 1 163 ? -53.514 23.141 22.504 1.00 46.53 163 LEU A O 1
ATOM 1280 N N . LEU A 1 164 ? -52.936 24.639 24.108 1.00 43.31 164 LEU A N 1
ATOM 1281 C CA . LEU A 1 164 ? -53.415 24.061 25.378 1.00 43.31 164 LEU A CA 1
ATOM 1282 C C . LEU A 1 164 ? -52.294 23.309 26.126 1.00 43.31 164 LEU A C 1
ATOM 1284 O O . LEU A 1 164 ? -51.840 22.262 25.694 1.00 43.31 164 LEU A O 1
ATOM 1288 N N . LYS A 1 165 ? -51.810 23.770 27.284 1.00 39.56 165 LYS A N 1
ATOM 1289 C CA . LYS A 1 165 ? -52.574 24.308 28.415 1.00 39.56 165 LYS A CA 1
ATOM 1290 C C . LYS A 1 165 ? -51.833 25.425 29.156 1.00 39.56 165 LYS A C 1
ATOM 1292 O O . LYS A 1 165 ? -50.627 25.368 29.372 1.00 39.56 165 LYS A O 1
ATOM 1297 N N . VAL A 1 166 ? -52.643 26.406 29.538 1.00 41.59 166 VAL A N 1
ATOM 1298 C CA . VAL A 1 166 ? -52.421 27.420 30.569 1.00 41.59 166 VAL A CA 1
ATOM 1299 C C . VAL A 1 166 ? -52.150 26.754 31.925 1.00 41.59 166 VAL A C 1
ATOM 1301 O O . VAL A 1 166 ? -52.573 25.622 32.163 1.00 41.59 166 VAL A O 1
ATOM 1304 N N . ALA A 1 167 ? -51.409 27.491 32.747 1.00 40.03 167 ALA A N 1
ATOM 1305 C CA . ALA A 1 167 ? -51.010 27.226 34.119 1.00 40.03 167 ALA A CA 1
ATOM 1306 C C . ALA A 1 167 ? -52.170 27.062 35.124 1.00 40.03 167 ALA A C 1
ATOM 1308 O O . ALA A 1 167 ? -53.316 27.378 34.810 1.00 40.03 167 ALA A O 1
ATOM 1309 N N . ASP A 1 168 ? -51.775 26.600 36.317 1.00 39.12 168 ASP A N 1
ATOM 1310 C CA . ASP A 1 168 ? -52.238 26.962 37.675 1.00 39.12 168 ASP A CA 1
ATOM 1311 C C . ASP A 1 168 ? -52.614 25.749 38.545 1.00 39.12 168 ASP A C 1
ATOM 1313 O O . ASP A 1 168 ? -53.702 25.186 38.422 1.00 39.12 168 ASP A O 1
ATOM 1317 N N . ASP A 1 169 ? -51.626 25.288 39.329 1.00 38.62 169 ASP A N 1
ATOM 1318 C CA . ASP A 1 169 ? -51.553 25.263 40.815 1.00 38.62 169 ASP A CA 1
ATOM 1319 C C . ASP A 1 169 ? -50.442 24.303 41.292 1.00 38.62 169 ASP A C 1
ATOM 1321 O O . ASP A 1 169 ? -50.478 23.096 40.946 1.00 38.62 169 ASP A O 1
#

pLDDT: mean 86.3, std 18.15, range [35.03, 98.25]